Protein AF-A0A7C6AM48-F1 (afdb_monomer)

Mean predicted aligned error: 2.2 Å

Solvent-accessible surface area (backbone atoms only — not comparable to full-atom values): 2517 Å² total; per-residue (Å²): 130,84,64,58,49,78,44,81,73,55,74,64,27,38,41,35,32,35,64,87,80,64,51,72,47,62,32,15,32,46,58,94,70,78,16,71,46,83,43,55,57,130

Sequence (42 aa):
MATSEVIYLGNLRTKTKHLQSGTEIITDAPTDNHGKGEYFSP

Foldseek 3Di:
DDQWDWDDPDQQKIWIAGPPVRDIAIEWDDVVVRIPNPGHHD

pLDDT: mean 97.01, std 3.04, range [80.62, 98.5]

Nearest PDB structures (foldseek):
  2pn2-assembly1_A-2  TM=9.695E-01  e=1.564E-05  Psychrobacter arcticus 273-4
  9k1j-assembly1_B  TM=6.078E-01  e=1.880E-01  Acinetobacter baumannii
  9jxc-assembly2_C  TM=6.223E-01  e=7.456E-01  Acinetobacter baumannii
  6mjn-assembly2_C  TM=6.381E-01  e=1.581E+00  Legionella pneumophila
  1usp-assembly1_B  TM=5.615E-01  e=8.451E-01  Deinococcus radiodurans R1 = ATCC 13939 = DSM 20539

Structure (mmCIF, N/CA/C/O backbone):
data_AF-A0A7C6AM48-F1
#
_entry.id   AF-A0A7C6AM48-F1
#
loop_
_atom_site.group_PDB
_atom_site.id
_atom_site.type_symbol
_atom_site.label_atom_id
_atom_site.label_alt_id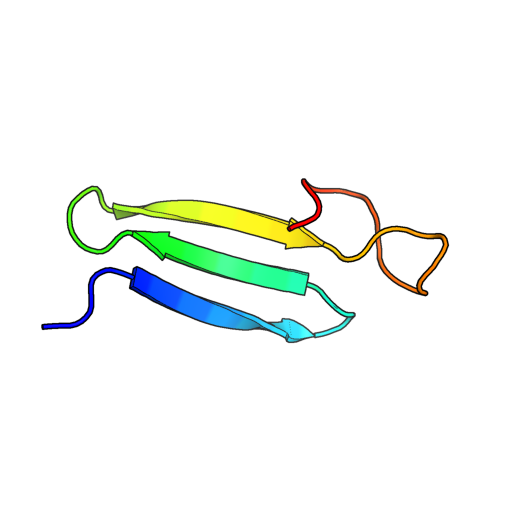
_atom_site.label_comp_id
_atom_site.label_asym_id
_atom_site.label_entity_id
_atom_site.label_seq_id
_atom_site.pdbx_PDB_ins_code
_atom_site.Cartn_x
_atom_site.Cartn_y
_atom_site.Cartn_z
_atom_site.occupancy
_atom_site.B_iso_or_equiv
_atom_site.auth_seq_id
_atom_site.auth_comp_id
_atom_site.auth_asym_id
_atom_site.auth_atom_id
_atom_site.pdbx_PDB_model_num
ATOM 1 N N . MET A 1 1 ? -5.381 -3.043 21.094 1.00 80.62 1 MET A N 1
ATOM 2 C CA . MET A 1 1 ? -6.356 -3.190 19.990 1.00 80.62 1 MET A CA 1
ATOM 3 C C . MET A 1 1 ? -5.654 -2.732 18.716 1.00 80.62 1 MET A C 1
ATOM 5 O O . MET A 1 1 ? -4.851 -1.812 18.826 1.00 80.62 1 MET A O 1
ATOM 9 N N . ALA A 1 2 ? -5.853 -3.384 17.567 1.00 93.06 2 ALA A N 1
ATOM 10 C CA . ALA A 1 2 ? -5.226 -2.935 16.317 1.00 93.06 2 ALA A CA 1
ATOM 11 C C . ALA A 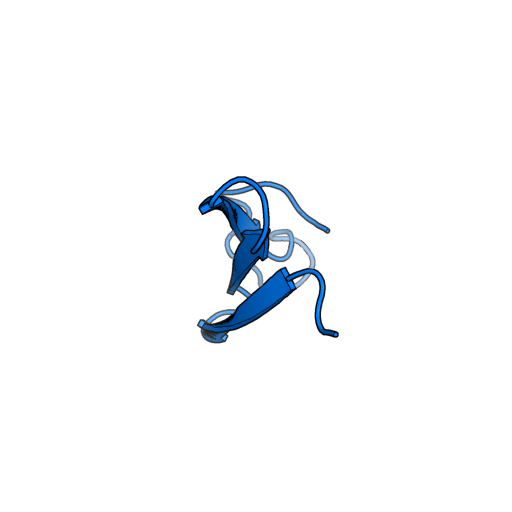1 2 ? -5.759 -1.545 15.918 1.00 93.06 2 ALA A C 1
ATOM 13 O O . ALA A 1 2 ? -6.922 -1.242 16.181 1.00 93.06 2 ALA A O 1
ATOM 14 N N . THR A 1 3 ? -4.917 -0.700 15.319 1.00 97.81 3 THR A N 1
ATOM 15 C CA . THR A 1 3 ? -5.289 0.652 14.852 1.00 97.81 3 THR A CA 1
ATOM 16 C C . THR A 1 3 ? -5.637 0.676 13.365 1.00 97.81 3 THR A C 1
ATOM 18 O O . THR A 1 3 ? -6.435 1.500 12.915 1.00 97.81 3 THR A O 1
ATOM 21 N N . SER A 1 4 ? -5.074 -0.252 12.596 1.00 98.00 4 SER A N 1
ATOM 22 C CA . SER A 1 4 ? -5.302 -0.401 11.166 1.00 98.00 4 SER A CA 1
ATOM 23 C C . SER A 1 4 ? -5.239 -1.866 10.739 1.00 98.00 4 SER A C 1
ATOM 25 O O . SER A 1 4 ? -4.691 -2.719 11.438 1.00 98.00 4 SER A O 1
ATOM 27 N N . GLU A 1 5 ? -5.801 -2.135 9.568 1.00 98.25 5 GLU A N 1
ATOM 28 C CA . GLU A 1 5 ? -5.660 -3.387 8.831 1.00 98.25 5 GLU A CA 1
ATOM 29 C C . GLU A 1 5 ? -4.899 -3.112 7.536 1.00 98.25 5 GLU A C 1
ATOM 31 O O . GLU A 1 5 ? -5.125 -2.087 6.892 1.00 98.25 5 GLU A O 1
ATOM 36 N N . VAL A 1 6 ? -4.011 -4.022 7.140 1.00 98.06 6 VAL A N 1
ATOM 37 C CA . VAL A 1 6 ? -3.257 -3.928 5.885 1.00 98.06 6 VAL A CA 1
ATOM 38 C C . VAL A 1 6 ? -3.461 -5.211 5.095 1.00 98.06 6 VAL A C 1
ATOM 40 O O . VAL A 1 6 ? -3.249 -6.306 5.612 1.00 98.06 6 VAL A O 1
ATOM 43 N N . ILE A 1 7 ? -3.864 -5.074 3.835 1.00 98.50 7 ILE A N 1
ATOM 44 C CA . ILE A 1 7 ? -4.080 -6.180 2.904 1.00 98.50 7 ILE A CA 1
ATOM 45 C C . ILE A 1 7 ? -3.071 -6.053 1.767 1.00 98.50 7 ILE A C 1
ATOM 47 O O . ILE A 1 7 ? -3.012 -5.025 1.089 1.00 98.50 7 ILE A O 1
ATOM 51 N N . TYR A 1 8 ? -2.296 -7.109 1.529 1.00 98.31 8 TYR A N 1
ATOM 52 C CA . TYR A 1 8 ? -1.438 -7.200 0.352 1.00 98.31 8 TYR A CA 1
ATOM 53 C C . TYR A 1 8 ? -2.269 -7.611 -0.866 1.00 98.31 8 TYR A C 1
ATOM 55 O O . TYR A 1 8 ? -2.904 -8.663 -0.862 1.00 98.31 8 TYR A O 1
ATOM 63 N N . LEU A 1 9 ? -2.264 -6.779 -1.909 1.00 98.19 9 LEU A N 1
ATOM 64 C CA . LEU A 1 9 ? -3.059 -6.985 -3.126 1.00 98.19 9 LEU A CA 1
ATOM 65 C C . LEU A 1 9 ? -2.245 -7.611 -4.272 1.00 98.19 9 LEU A C 1
ATOM 67 O O . LEU A 1 9 ? -2.752 -7.757 -5.384 1.00 98.19 9 LEU A O 1
ATOM 71 N N . GLY A 1 10 ? -0.985 -7.978 -4.015 1.00 97.88 10 GLY A N 1
ATOM 72 C CA . GLY A 1 10 ? -0.053 -8.435 -5.044 1.00 97.88 10 GLY A CA 1
ATOM 73 C C . GLY A 1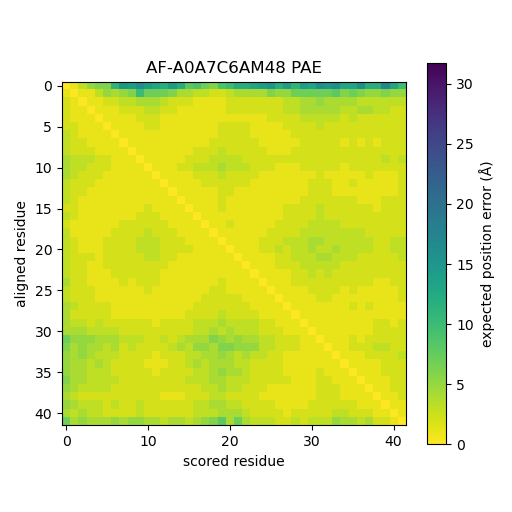 10 ? 0.641 -7.278 -5.766 1.00 97.88 10 GLY A C 1
ATOM 74 O O . GLY A 1 10 ? 0.284 -6.116 -5.598 1.00 97.88 10 GLY A O 1
ATOM 75 N N . ASN A 1 11 ? 1.639 -7.597 -6.594 1.00 97.38 11 ASN A N 1
ATOM 76 C CA . ASN A 1 11 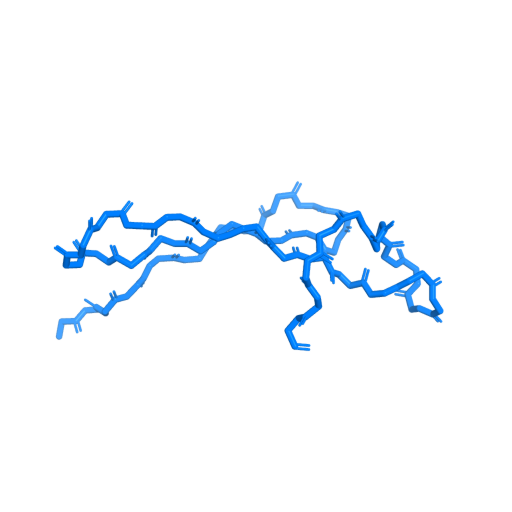? 2.397 -6.619 -7.391 1.00 97.38 11 ASN A CA 1
ATOM 77 C C . ASN A 1 11 ? 2.987 -5.460 -6.568 1.00 97.38 11 ASN A C 1
ATOM 79 O O . ASN A 1 11 ? 2.976 -4.318 -7.021 1.00 97.38 11 ASN A O 1
ATOM 83 N N . LEU A 1 12 ? 3.444 -5.745 -5.343 1.00 97.81 12 LEU A N 1
ATOM 84 C CA . LEU A 1 12 ? 3.991 -4.735 -4.429 1.00 97.81 12 LEU A CA 1
ATOM 85 C C . LEU A 1 12 ? 2.991 -3.610 -4.076 1.00 97.81 12 LEU A C 1
ATOM 87 O O . LEU A 1 12 ? 3.402 -2.516 -3.695 1.00 97.81 12 LEU A O 1
ATOM 91 N N . ARG A 1 13 ? 1.681 -3.893 -4.179 1.00 98.31 13 ARG A N 1
ATOM 92 C CA . ARG A 1 13 ? 0.580 -3.009 -3.773 1.00 98.31 13 ARG A CA 1
ATOM 93 C C . ARG A 1 13 ? -0.024 -3.446 -2.446 1.00 98.31 13 ARG A C 1
ATOM 95 O O . ARG A 1 13 ? -0.296 -4.634 -2.235 1.00 98.31 13 ARG A O 1
ATOM 102 N N . THR A 1 14 ? -0.340 -2.479 -1.589 1.00 98.50 14 THR A N 1
ATOM 103 C CA . THR A 1 14 ? -1.115 -2.714 -0.364 1.00 98.50 14 THR A CA 1
ATOM 104 C C . THR A 1 14 ? -2.345 -1.818 -0.287 1.00 98.50 14 THR A C 1
ATOM 106 O O . THR A 1 14 ? -2.401 -0.746 -0.890 1.00 98.50 14 THR A O 1
ATOM 109 N N . LYS A 1 15 ? -3.343 -2.269 0.474 1.00 98.38 15 LYS A N 1
ATOM 110 C CA . LYS A 1 15 ? -4.484 -1.471 0.911 1.00 98.38 15 LYS A CA 1
ATOM 111 C C . LYS A 1 15 ? -4.485 -1.419 2.429 1.00 98.38 15 LYS A C 1
ATOM 113 O O . LYS A 1 15 ? -4.605 -2.456 3.074 1.00 98.38 15 LYS A O 1
ATOM 118 N N . THR A 1 16 ? -4.380 -0.222 2.985 1.00 98.25 16 THR A N 1
ATOM 119 C CA . THR A 1 16 ? -4.458 0.014 4.428 1.00 98.25 16 THR A CA 1
ATOM 120 C C . THR A 1 16 ? -5.806 0.621 4.776 1.00 98.25 16 THR A C 1
ATOM 122 O O . THR A 1 16 ? -6.2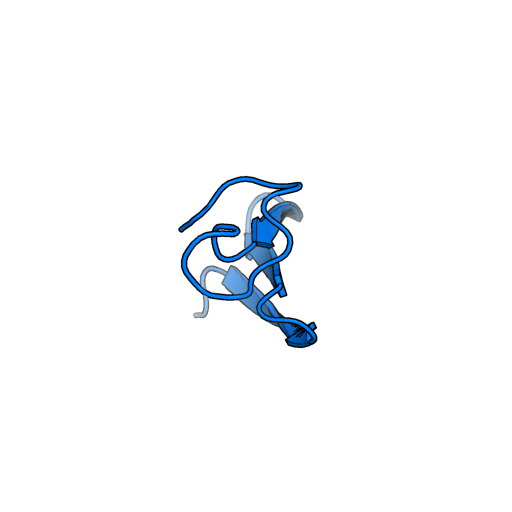51 1.544 4.099 1.00 98.25 16 THR A O 1
ATOM 125 N N . LYS A 1 17 ? -6.442 0.140 5.843 1.00 98.38 17 LYS A N 1
ATOM 126 C CA . LYS A 1 17 ? -7.663 0.706 6.416 1.00 98.38 17 LYS A CA 1
ATOM 127 C C . LYS A 1 17 ? -7.400 1.145 7.849 1.00 98.38 17 LYS A C 1
ATOM 129 O O . LYS A 1 17 ? -7.039 0.325 8.688 1.00 98.38 17 LYS A O 1
ATOM 134 N N . HIS A 1 18 ? -7.602 2.423 8.146 1.00 98.25 18 HIS A N 1
ATOM 135 C CA . HIS A 1 18 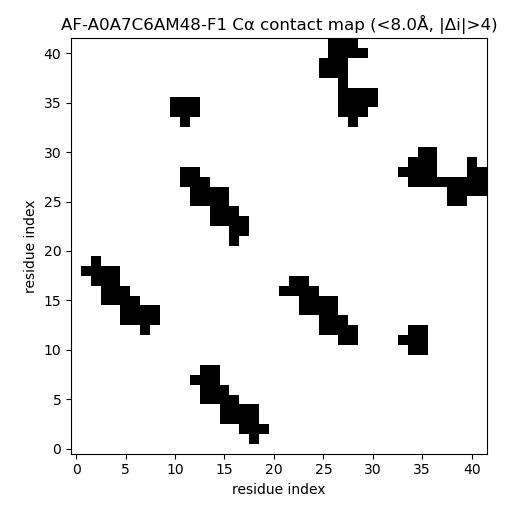? -7.603 2.916 9.520 1.00 98.25 18 HIS A CA 1
ATOM 136 C C . HIS A 1 18 ? -8.934 2.551 10.185 1.00 98.25 18 HIS A C 1
ATOM 138 O O . HIS A 1 18 ? -9.996 2.958 9.715 1.00 98.25 18 HIS A O 1
ATOM 144 N N . LEU A 1 19 ? -8.894 1.775 11.271 1.00 98.19 19 LEU A N 1
ATOM 145 C CA . LEU A 1 19 ? -10.101 1.169 11.844 1.00 98.19 19 LEU A CA 1
ATOM 146 C C . LEU A 1 19 ? -11.040 2.193 12.481 1.00 98.19 19 LEU A C 1
ATOM 148 O O . LEU A 1 19 ? -12.254 2.036 12.404 1.00 98.19 19 LEU A O 1
ATOM 152 N N . GLN A 1 20 ? -10.493 3.257 13.067 1.00 98.00 20 GLN A N 1
ATOM 153 C CA . GLN A 1 20 ? -11.301 4.264 13.749 1.00 98.00 20 GLN A CA 1
ATOM 154 C C . GLN A 1 20 ? -12.051 5.180 12.772 1.00 98.00 20 GLN A C 1
ATOM 156 O O . GLN A 1 20 ? -13.214 5.488 13.010 1.00 98.00 20 GLN A O 1
ATOM 161 N N . SER A 1 21 ? -11.408 5.633 11.689 1.00 98.25 21 SER A N 1
ATOM 162 C CA . SER A 1 21 ? -12.051 6.538 10.717 1.00 98.25 21 SER A CA 1
ATOM 163 C C . SER A 1 21 ? -12.676 5.817 9.523 1.00 98.25 21 SER A C 1
ATOM 165 O O . SER A 1 21 ? -13.431 6.426 8.773 1.00 98.25 21 SER A O 1
ATOM 167 N N . GLY A 1 22 ? -12.325 4.550 9.296 1.00 97.81 22 GLY A N 1
ATOM 168 C CA . GLY A 1 22 ? -12.696 3.805 8.094 1.00 97.81 22 GLY A CA 1
ATOM 169 C C . GLY A 1 22 ? -11.953 4.240 6.826 1.00 97.81 22 GLY A C 1
ATOM 170 O O . GLY A 1 22 ? -12.218 3.682 5.766 1.00 97.81 22 GLY A O 1
ATOM 171 N N . THR A 1 23 ? -11.031 5.207 6.914 1.00 98.38 23 THR A N 1
ATOM 172 C CA . THR A 1 23 ? -10.258 5.712 5.771 1.00 98.38 23 THR A CA 1
ATOM 173 C C . THR A 1 23 ? -9.393 4.611 5.178 1.00 98.38 23 THR A C 1
ATOM 175 O O . THR A 1 23 ? -8.708 3.893 5.909 1.00 98.38 23 THR A O 1
ATOM 178 N N . GLU A 1 24 ? -9.389 4.524 3.851 1.00 98.12 24 GLU A N 1
ATOM 179 C CA . GLU A 1 24 ? -8.588 3.564 3.103 1.00 98.12 24 GLU A CA 1
ATOM 180 C C . GLU A 1 24 ? -7.518 4.284 2.282 1.00 98.12 24 GLU A C 1
ATOM 182 O O . GLU A 1 24 ? -7.783 5.320 1.673 1.00 98.12 24 GLU A O 1
ATOM 187 N N . ILE A 1 25 ? -6.309 3.729 2.264 1.00 98.12 25 ILE A N 1
ATOM 188 C CA . ILE A 1 25 ? -5.170 4.237 1.498 1.00 98.12 25 ILE A CA 1
ATOM 189 C C . ILE A 1 25 ? -4.599 3.080 0.682 1.00 98.12 25 ILE A C 1
ATOM 191 O O . ILE A 1 25 ? -4.373 1.990 1.213 1.00 98.12 25 ILE A O 1
ATOM 195 N N . ILE A 1 26 ? -4.372 3.320 -0.609 1.00 98.38 26 ILE A N 1
ATOM 196 C CA . ILE A 1 26 ? -3.640 2.408 -1.490 1.00 98.38 26 ILE A CA 1
ATOM 197 C C . ILE A 1 26 ? -2.206 2.907 -1.586 1.00 98.38 26 ILE A C 1
ATOM 199 O O . ILE A 1 26 ? -1.986 4.105 -1.772 1.00 98.38 26 ILE A O 1
ATOM 203 N N . THR A 1 27 ? -1.253 1.991 -1.465 1.00 98.31 27 THR A N 1
ATOM 204 C CA . THR A 1 27 ? 0.162 2.290 -1.666 1.00 98.31 27 THR A CA 1
ATOM 205 C C . THR A 1 27 ? 0.791 1.311 -2.638 1.00 98.31 27 THR A C 1
ATOM 207 O O . THR A 1 27 ? 0.428 0.131 -2.661 1.00 98.31 27 THR A O 1
ATOM 210 N N . ASP A 1 28 ? 1.738 1.813 -3.423 1.00 98.50 28 ASP A N 1
ATOM 211 C CA . ASP A 1 28 ? 2.522 1.041 -4.384 1.00 98.50 28 ASP A CA 1
ATOM 212 C C . ASP A 1 28 ? 4.006 1.220 -4.126 1.00 98.50 28 ASP A C 1
ATOM 214 O O . ASP A 1 28 ? 4.455 2.325 -3.837 1.00 98.50 28 ASP A O 1
ATOM 218 N N . ALA A 1 29 ? 4.791 0.167 -4.342 1.00 97.94 29 ALA A N 1
ATOM 219 C CA . ALA A 1 29 ? 6.217 0.362 -4.559 1.00 97.94 29 ALA A CA 1
ATOM 220 C C . ALA A 1 29 ? 6.469 1.249 -5.807 1.00 97.94 29 ALA A C 1
ATOM 222 O O . ALA A 1 29 ? 5.687 1.210 -6.770 1.00 97.94 29 ALA A O 1
ATOM 223 N N . PRO A 1 30 ? 7.563 2.029 -5.817 1.00 97.31 30 PRO A N 1
ATOM 224 C CA . PRO A 1 30 ? 7.965 2.831 -6.968 1.00 97.31 30 PRO A CA 1
ATOM 225 C C . PRO A 1 30 ? 8.436 1.960 -8.147 1.00 97.31 30 PRO A C 1
ATOM 227 O O . PRO A 1 30 ? 8.773 0.780 -7.993 1.00 97.31 30 PRO A O 1
ATOM 230 N N . THR A 1 31 ? 8.440 2.538 -9.353 1.00 97.06 31 THR A N 1
ATOM 231 C CA . THR A 1 31 ? 8.784 1.823 -10.598 1.00 97.06 31 THR A CA 1
ATOM 232 C C . 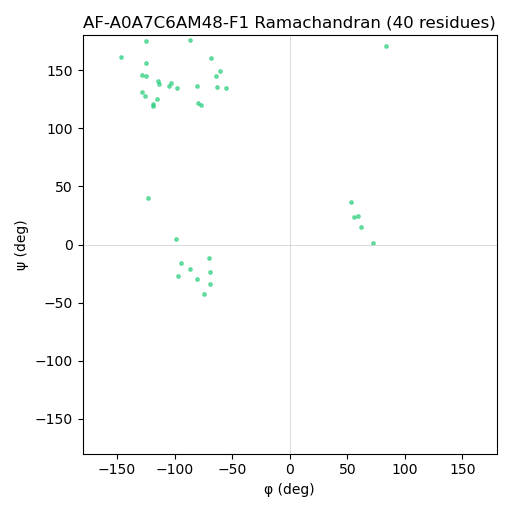THR A 1 31 ? 10.261 1.443 -10.692 1.00 97.06 31 THR A C 1
ATOM 234 O O . THR A 1 31 ? 10.598 0.465 -11.356 1.00 97.06 31 THR A O 1
ATOM 237 N N . ASP A 1 32 ? 11.139 2.156 -9.987 1.00 96.88 32 ASP A N 1
ATOM 238 C CA . ASP A 1 32 ? 12.560 1.823 -9.838 1.00 96.88 32 ASP A CA 1
ATOM 239 C C . ASP A 1 32 ? 12.805 0.578 -8.962 1.00 96.88 32 ASP A C 1
ATOM 241 O O . ASP A 1 32 ? 13.898 0.015 -8.991 1.00 96.88 32 ASP A O 1
ATOM 245 N N . ASN A 1 33 ? 11.779 0.096 -8.250 1.00 96.19 33 ASN A N 1
ATOM 246 C CA . ASN A 1 33 ? 11.807 -1.141 -7.474 1.00 96.19 33 ASN A CA 1
ATOM 247 C C . ASN A 1 33 ? 10.698 -2.124 -7.892 1.00 96.19 33 ASN A C 1
ATOM 249 O O . ASN A 1 33 ? 10.080 -2.785 -7.057 1.00 96.19 33 ASN A O 1
ATOM 253 N N . HIS A 1 34 ? 10.443 -2.226 -9.200 1.00 96.69 34 HIS A N 1
ATOM 254 C CA . HIS A 1 34 ? 9.494 -3.178 -9.801 1.00 96.69 34 HIS A CA 1
ATOM 255 C C . HIS A 1 34 ? 8.030 -3.012 -9.356 1.00 96.69 34 HIS A C 1
ATOM 257 O O . HIS A 1 34 ? 7.213 -3.915 -9.551 1.00 96.69 34 HIS A O 1
ATOM 263 N N . GLY A 1 35 ? 7.685 -1.882 -8.740 1.00 96.75 35 GLY A N 1
ATOM 264 C CA . GLY A 1 35 ? 6.318 -1.555 -8.374 1.00 96.75 35 GLY A CA 1
ATOM 265 C C . GLY A 1 35 ? 5.555 -0.867 -9.500 1.00 96.75 35 GLY A C 1
ATOM 266 O O . GLY A 1 35 ? 6.092 -0.567 -10.568 1.00 96.75 35 GLY A O 1
ATOM 267 N N . LYS A 1 36 ? 4.268 -0.615 -9.255 1.00 96.31 36 LYS A N 1
ATOM 268 C CA . LYS A 1 36 ? 3.394 0.057 -10.225 1.00 96.31 36 LYS A CA 1
ATOM 269 C C . LYS A 1 36 ? 3.563 1.575 -10.228 1.00 96.31 36 LYS A C 1
ATOM 271 O O . LYS A 1 36 ? 3.357 2.188 -11.268 1.00 96.31 36 LYS A O 1
ATOM 276 N N . GLY A 1 37 ? 3.922 2.173 -9.087 1.00 96.62 37 GLY A N 1
ATOM 277 C CA . GLY A 1 37 ? 4.052 3.625 -8.941 1.00 96.62 37 GLY A CA 1
ATOM 278 C C . GLY A 1 37 ? 2.792 4.427 -9.308 1.00 96.62 37 GLY A C 1
ATOM 279 O O . GLY A 1 37 ? 2.913 5.593 -9.669 1.00 96.62 37 GLY A O 1
ATOM 280 N N . GLU A 1 38 ? 1.597 3.823 -9.262 1.00 97.81 38 GLU A N 1
ATOM 281 C CA . GLU A 1 38 ? 0.326 4.493 -9.599 1.00 97.81 38 GLU A CA 1
ATOM 282 C C . GLU A 1 38 ? -0.276 5.216 -8.382 1.00 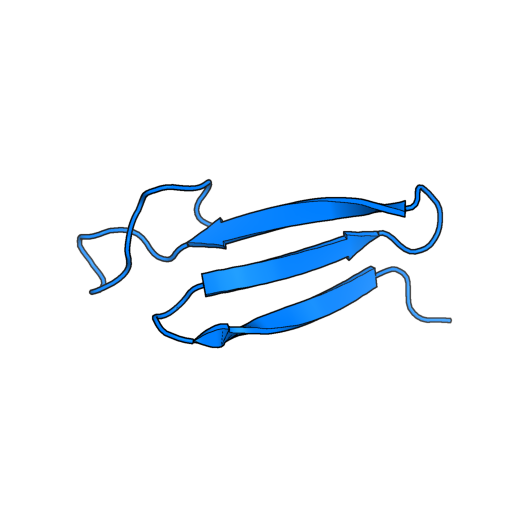97.81 38 GLU A C 1
ATOM 28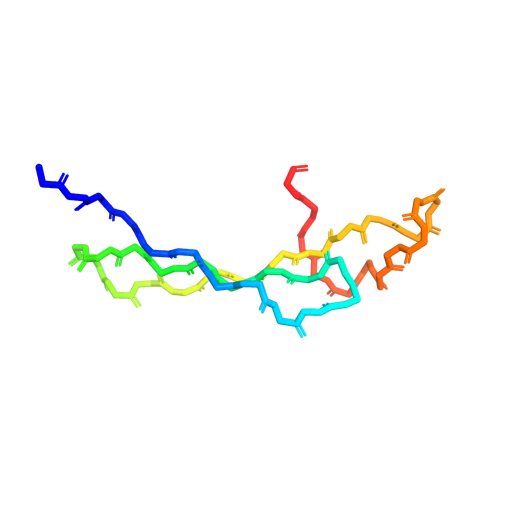4 O O . GLU A 1 38 ? -1.095 6.123 -8.531 1.00 97.81 38 GLU A O 1
ATOM 289 N N . TYR A 1 39 ? 0.131 4.809 -7.177 1.00 97.62 39 TYR A N 1
ATOM 290 C CA . TYR A 1 39 ? -0.278 5.382 -5.898 1.00 97.62 39 TYR A CA 1
ATOM 291 C C . TYR A 1 39 ? 0.936 5.811 -5.064 1.00 97.62 39 TYR A C 1
ATOM 293 O O . TYR A 1 39 ? 2.086 5.591 -5.440 1.00 97.62 39 TYR A O 1
ATOM 301 N N . PHE A 1 40 ? 0.670 6.438 -3.916 1.00 96.94 40 PHE A N 1
ATOM 302 C CA . PHE A 1 40 ? 1.693 6.884 -2.973 1.00 96.94 40 PHE A CA 1
ATOM 303 C C . PHE A 1 40 ? 2.611 5.725 -2.551 1.00 96.94 40 PHE A C 1
ATOM 305 O O . PHE A 1 40 ? 2.129 4.642 -2.213 1.00 96.94 40 PHE A O 1
ATOM 312 N N . SER A 1 41 ? 3.922 5.963 -2.546 1.00 95.06 41 SER A N 1
ATOM 313 C CA . SER A 1 41 ? 4.883 5.018 -1.972 1.00 95.06 41 SER A CA 1
ATOM 314 C C . SER A 1 41 ? 4.927 5.180 -0.456 1.00 95.06 41 SER A C 1
ATOM 316 O O . SER A 1 41 ? 4.971 6.324 -0.007 1.00 95.06 41 SER A O 1
ATOM 318 N N . PRO A 1 42 ? 4.950 4.086 0.329 1.00 89.19 42 PRO A N 1
ATOM 319 C CA . PRO A 1 42 ? 5.286 4.147 1.750 1.00 89.19 42 PRO A CA 1
ATOM 320 C C . PRO A 1 42 ? 6.664 4.767 2.001 1.00 89.19 42 PRO A C 1
ATOM 322 O O . PRO A 1 42 ? 7.521 4.690 1.085 1.00 89.19 42 PRO A O 1
#

Secondary structure (DSSP, 8-state):
--SEEEEEEETTEEEEEETTT--EEEEE--GGGTS--SSB--

Radius of gyration: 11.18 Å; Cα contacts (8 Å, |Δi|>4): 80; chains: 1; bounding box: 25×15×31 Å